Protein AF-A0A392P9H5-F1 (afdb_monomer)

Solvent-accessible surface area (backbone atoms only — not comparable to full-atom values): 10554 Å² total; per-residue (Å²): 135,94,80,71,66,44,67,57,39,44,23,56,83,68,45,82,42,42,68,71,38,40,37,33,27,72,52,67,98,57,44,76,44,58,24,35,25,72,45,45,49,92,53,33,34,31,26,41,24,92,87,42,74,63,76,81,13,53,47,76,44,51,24,60,34,21,41,79,50,80,85,62,94,72,76,92,72,80,80,83,82,91,84,83,89,89,83,88,83,91,84,88,85,90,81,86,88,82,85,84,89,89,86,83,86,82,88,80,88,77,90,76,93,68,94,78,77,90,76,85,76,102,56,100,70,55,80,66,41,77,49,69,38,84,68,69,97,61,42,71,43,45,29,30,30,74,42,80,56,100,89,51,73,43,63,45,74,61,132

Foldseek 3Di:
DPPDQPQWAAALVRDIDGAQFWKAFCDDPRHGDIAGFHGGDPQKTWGADPVDPPPPRIDIDGRSRMDGDDPDPDDPPPDDDDDDDDDDDDDDDDDDDDDDDDDDDDDDDDDDPPPDDDDDDDDPDDAQDWDAACDDPRHGWIWGFHDDDPPDTDTHTDD

Sequence (159 aa):
ALGDLKLSAQDLNNKTVVVNDNVKVLEGPSQGKQGIVRYIYKGIVFLYDGNEEENSGYVAAKATMCEKVKLAVGDFSGTGKDSEPGPLVFDDQPSSPRSPLSPKKPWQSRESDREFNRGDSDSLFAIGQTLRIRIGPLKGYLCRVTGIRRSDVTVKLDS

Organism: NCBI:txid97028

InterPro domains:
  IPR005824 KOW [SM00739] (16-43)
  IPR005824 KOW [SM00739] (124-151)
  IPR014722 Large ribosomal subunit protein uL2, domain 2 [G3DSA:2.30.30.30] (109-159)
  IPR039659 Transcription elongation factor SPT5 [PTHR11125] (2-159)
  IPR041977 Spt5, KOW domain repeat 4 [PF23291] (9-63)
  IPR041977 Spt5, KOW domain repeat 4 [cd06084] (21-62)

Mean predicted aligned error: 20.1 Å

Secondary structure (DSSP, 8-state):
------SEEE-TTS-EEETT-EEEE-SSTTTT-EEEEEEEETTEEEEE-TT--GGGGEEEEEGGGEEEPP--S--------------------------------------------------S--TT-EEE--SSTTTT-EEEEEEE-SS-EEEEEP-

Structure (mmCIF, N/CA/C/O backbone):
data_AF-A0A392P9H5-F1
#
_entry.id   AF-A0A392P9H5-F1
#
loop_
_atom_site.group_PDB
_atom_site.id
_atom_site.type_symbol
_atom_site.label_atom_id
_atom_site.label_alt_id
_atom_site.label_comp_id
_atom_site.label_asym_id
_atom_site.label_entity_id
_a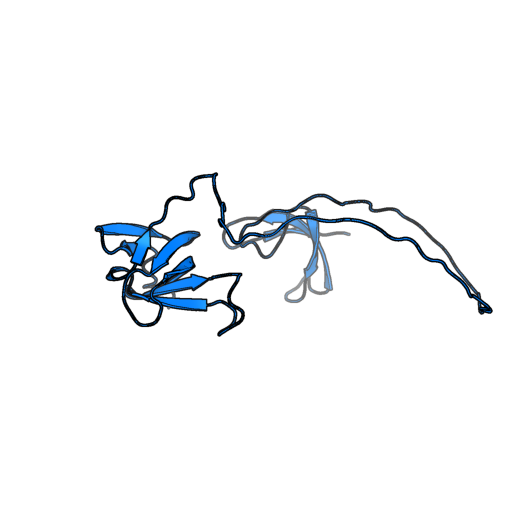tom_site.label_seq_id
_atom_site.pdbx_PDB_ins_code
_atom_site.Cartn_x
_atom_site.Cartn_y
_atom_site.Cartn_z
_atom_site.occupancy
_atom_site.B_iso_or_equiv
_atom_site.auth_seq_id
_atom_site.auth_comp_id
_atom_site.auth_asym_id
_atom_site.auth_atom_id
_atom_site.pdbx_PDB_model_num
ATOM 1 N N . ALA A 1 1 ? 2.220 -17.287 4.861 1.00 39.72 1 ALA A N 1
ATOM 2 C CA . ALA A 1 1 ? 0.757 -17.156 4.989 1.00 39.72 1 ALA A CA 1
ATOM 3 C C . ALA A 1 1 ? 0.401 -15.672 4.971 1.00 39.72 1 ALA A C 1
ATOM 5 O O . ALA A 1 1 ? 0.536 -15.003 5.983 1.00 39.72 1 ALA A O 1
ATOM 6 N N . LEU A 1 2 ? 0.047 -15.140 3.799 1.00 51.84 2 LEU A N 1
ATOM 7 C CA . LEU A 1 2 ? -0.335 -13.735 3.584 1.00 51.84 2 LEU A CA 1
ATOM 8 C C . LEU A 1 2 ? -1.874 -13.621 3.608 1.00 51.84 2 LEU A C 1
ATOM 10 O O . LEU A 1 2 ? -2.477 -13.111 2.673 1.00 51.84 2 LEU A O 1
ATOM 14 N N . GLY A 1 3 ? -2.508 -14.262 4.595 1.00 47.28 3 GLY A N 1
ATOM 15 C CA . GLY A 1 3 ? -3.938 -14.599 4.542 1.00 47.28 3 GLY A CA 1
ATOM 16 C C . GLY A 1 3 ? -4.873 -13.659 5.298 1.00 47.28 3 GLY A C 1
ATOM 17 O O . GLY A 1 3 ? -6.036 -13.578 4.935 1.00 47.28 3 GLY A O 1
ATOM 18 N N . ASP A 1 4 ? -4.384 -12.920 6.299 1.00 51.88 4 ASP A N 1
ATOM 19 C CA . ASP A 1 4 ? -5.263 -12.200 7.238 1.00 51.88 4 ASP A CA 1
ATOM 20 C C . ASP A 1 4 ? -4.826 -10.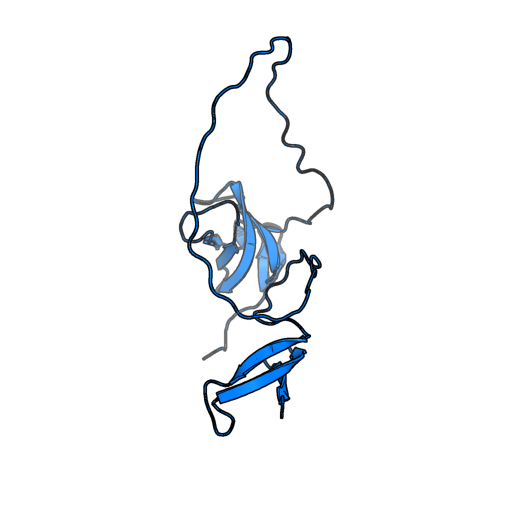752 7.507 1.00 51.88 4 ASP A C 1
ATOM 22 O O . ASP A 1 4 ? -5.134 -10.180 8.558 1.00 51.88 4 ASP A O 1
ATOM 26 N N . LEU A 1 5 ? -4.104 -10.116 6.574 1.00 58.00 5 LEU A N 1
ATOM 27 C CA . LEU A 1 5 ? -3.991 -8.657 6.618 1.00 58.00 5 LEU A CA 1
ATOM 28 C C . LEU A 1 5 ? -5.333 -8.078 6.176 1.00 58.00 5 LEU A C 1
ATOM 30 O O . LEU A 1 5 ? -5.597 -7.883 4.992 1.00 58.00 5 LEU A O 1
ATOM 34 N N . LYS A 1 6 ? -6.201 -7.814 7.153 1.00 63.53 6 LYS A N 1
ATOM 35 C CA . LYS A 1 6 ? -7.361 -6.951 6.952 1.00 63.53 6 LYS A CA 1
ATOM 36 C C . LYS A 1 6 ? -6.824 -5.600 6.476 1.00 63.53 6 LYS A C 1
ATOM 38 O O . LYS A 1 6 ? -6.253 -4.850 7.257 1.00 63.53 6 LYS A O 1
ATOM 43 N N . LEU A 1 7 ? -7.001 -5.312 5.188 1.00 76.69 7 LEU A N 1
ATOM 44 C CA . LEU A 1 7 ? -6.541 -4.077 4.536 1.00 76.69 7 LEU A CA 1
ATOM 45 C C . LEU A 1 7 ? -7.317 -2.833 5.001 1.00 76.69 7 LEU A C 1
ATOM 47 O O . LEU A 1 7 ? -7.058 -1.726 4.533 1.00 76.69 7 LEU A O 1
ATOM 51 N N . SER A 1 8 ? -8.278 -3.029 5.905 1.00 86.88 8 SER A N 1
ATOM 52 C CA . SER A 1 8 ? -9.146 -2.002 6.448 1.00 86.88 8 SER A CA 1
ATOM 53 C C . SER A 1 8 ? -9.401 -2.216 7.938 1.00 86.88 8 SER A C 1
ATOM 55 O O . SER A 1 8 ? -9.626 -3.349 8.382 1.00 86.88 8 SER A O 1
ATOM 57 N N . ALA A 1 9 ? -9.466 -1.122 8.686 1.00 90.62 9 ALA A N 1
ATOM 58 C CA . ALA A 1 9 ? -9.947 -1.075 10.062 1.00 90.62 9 ALA A CA 1
ATOM 59 C C . ALA A 1 9 ? -11.025 0.009 10.212 1.00 90.62 9 ALA A C 1
ATOM 61 O O . ALA A 1 9 ? -11.239 0.802 9.299 1.00 90.62 9 ALA A O 1
ATOM 62 N N . GLN A 1 10 ? -11.725 0.023 11.343 1.00 92.19 10 GLN A N 1
ATOM 63 C CA . GLN A 1 10 ? -12.669 1.086 11.683 1.00 92.19 10 GLN A CA 1
ATOM 64 C C . GLN A 1 10 ? -12.047 2.006 12.727 1.00 92.19 10 GLN A C 1
ATOM 66 O O . GLN A 1 10 ? -11.441 1.525 13.687 1.00 92.19 10 GLN A O 1
ATOM 71 N N . ASP A 1 11 ? -12.173 3.308 12.496 1.00 90.25 11 ASP A N 1
ATOM 72 C CA . ASP A 1 11 ? -11.740 4.344 13.426 1.00 90.25 11 ASP A CA 1
ATOM 73 C C . ASP A 1 11 ? -12.734 4.519 14.593 1.00 90.25 11 ASP A C 1
ATOM 75 O O . ASP A 1 11 ? -13.760 3.834 14.659 1.00 90.25 11 ASP A O 1
ATOM 79 N N . LEU A 1 12 ? -12.447 5.441 15.516 1.00 90.44 12 LEU A N 1
ATOM 80 C CA . LEU A 1 12 ? -13.319 5.779 16.649 1.00 90.44 12 LEU A CA 1
ATOM 81 C C . LEU A 1 12 ? -14.746 6.180 16.213 1.00 90.44 12 LEU A C 1
ATOM 83 O O . LEU A 1 12 ? -15.715 5.929 16.926 1.00 90.44 12 LEU A O 1
ATOM 87 N N . ASN A 1 13 ? -14.897 6.776 15.028 1.00 88.12 13 ASN A N 1
ATOM 88 C CA . ASN A 1 13 ? -16.169 7.226 14.464 1.00 88.12 13 ASN A CA 1
ATOM 89 C C . ASN A 1 13 ? -16.816 6.186 13.531 1.00 88.12 13 ASN A C 1
ATOM 91 O O . ASN A 1 13 ? -17.718 6.535 12.765 1.00 88.12 13 ASN A O 1
ATOM 95 N N . ASN A 1 14 ? -16.370 4.926 13.569 1.00 89.50 14 ASN A N 1
ATOM 96 C CA . ASN A 1 14 ? -16.792 3.850 12.667 1.00 89.50 14 ASN A CA 1
ATOM 97 C C . ASN A 1 14 ? -16.528 4.138 11.175 1.00 89.50 14 ASN A C 1
ATOM 99 O O . ASN A 1 14 ? -17.108 3.490 10.297 1.00 89.50 14 ASN A O 1
ATOM 103 N N . LYS A 1 15 ? -15.642 5.086 10.853 1.00 89.88 15 LYS A N 1
ATOM 104 C CA . LYS A 1 15 ? -15.190 5.334 9.482 1.00 89.88 15 LYS A CA 1
ATOM 105 C C . LYS A 1 15 ? -14.175 4.266 9.105 1.00 89.88 15 LYS A C 1
ATOM 107 O O . LYS A 1 15 ? -13.335 3.856 9.902 1.00 89.88 15 LYS A O 1
ATOM 112 N N . THR A 1 16 ? -14.238 3.817 7.856 1.00 90.38 16 THR A N 1
ATOM 113 C CA . THR A 1 16 ? -13.268 2.845 7.344 1.00 90.38 16 THR A CA 1
ATOM 114 C C . THR A 1 16 ? -11.941 3.540 7.043 1.00 90.38 16 THR A C 1
ATOM 116 O O . THR A 1 16 ? -11.892 4.496 6.265 1.00 90.38 16 THR A O 1
ATOM 119 N N . VAL A 1 17 ? -10.880 3.027 7.654 1.00 91.06 17 VAL A N 1
ATOM 120 C CA . VAL A 1 17 ? -9.483 3.407 7.451 1.00 91.06 17 VAL A CA 1
ATOM 121 C C . VAL A 1 17 ? -8.812 2.326 6.625 1.00 91.06 17 VAL A C 1
ATOM 123 O O . VAL A 1 17 ? -8.923 1.143 6.950 1.00 91.06 17 VAL A O 1
ATOM 126 N N . VAL A 1 18 ? -8.104 2.730 5.579 1.00 90.81 18 VAL A N 1
ATOM 127 C CA . VAL A 1 18 ? -7.302 1.857 4.720 1.00 90.81 18 VAL A CA 1
ATOM 128 C C . VAL A 1 18 ? -5.840 2.300 4.721 1.00 90.81 18 VAL A C 1
ATOM 130 O O . VAL A 1 18 ? -5.487 3.359 5.237 1.00 90.81 18 VAL A O 1
ATOM 133 N N . VAL A 1 19 ? -4.969 1.472 4.148 1.00 90.25 19 VAL A N 1
ATOM 134 C CA . VAL A 1 19 ? -3.563 1.836 3.920 1.00 90.25 19 VAL A CA 1
ATOM 135 C C . VAL A 1 19 ? -3.485 3.120 3.079 1.00 90.25 19 VAL A C 1
ATOM 137 O O . VAL A 1 19 ? -4.263 3.290 2.142 1.00 90.25 19 VAL A O 1
ATOM 140 N N . ASN A 1 20 ? -2.536 3.996 3.411 1.00 89.69 20 ASN A N 1
ATOM 141 C CA . ASN A 1 20 ? -2.319 5.348 2.883 1.00 89.69 20 ASN A CA 1
ATOM 142 C C . ASN A 1 20 ? -3.316 6.431 3.329 1.00 89.69 20 ASN A C 1
ATOM 144 O O . ASN A 1 20 ? -3.163 7.586 2.932 1.00 89.69 20 ASN A O 1
ATOM 148 N N . ASP A 1 21 ? -4.288 6.118 4.190 1.00 90.81 21 ASP A N 1
ATOM 149 C CA . ASP A 1 21 ? -5.077 7.166 4.841 1.00 90.81 21 ASP A CA 1
ATOM 150 C C . ASP A 1 21 ? -4.235 7.943 5.862 1.00 90.81 21 ASP A C 1
ATOM 152 O O . ASP A 1 21 ? -3.366 7.385 6.537 1.00 90.81 21 ASP A O 1
ATOM 156 N N . ASN A 1 22 ? -4.537 9.234 6.011 1.00 91.62 22 ASN A N 1
ATOM 157 C CA . ASN A 1 22 ? -4.000 10.052 7.090 1.00 91.62 22 ASN A CA 1
ATOM 158 C C . ASN A 1 22 ? -4.884 9.908 8.335 1.00 91.62 22 ASN A C 1
ATOM 160 O O . ASN A 1 22 ? -6.112 10.031 8.270 1.00 91.62 22 ASN A O 1
ATOM 164 N N . VAL A 1 23 ? -4.261 9.605 9.465 1.00 92.75 23 VAL A N 1
ATOM 165 C CA . VAL A 1 23 ? -4.957 9.257 10.698 1.00 92.75 23 VAL A CA 1
ATOM 166 C C . VAL A 1 23 ? -4.261 9.920 11.877 1.00 92.75 23 VAL A C 1
ATOM 168 O O . VAL A 1 23 ? -3.032 9.948 11.954 1.00 92.75 23 VAL A O 1
ATOM 171 N N . LYS A 1 24 ? -5.061 10.439 12.809 1.00 93.69 24 LYS A N 1
ATOM 172 C CA . LYS A 1 24 ? -4.598 11.044 14.058 1.00 93.69 24 LYS A CA 1
ATOM 173 C C . LYS A 1 24 ? -5.019 10.187 15.243 1.00 93.69 24 LYS A C 1
ATOM 175 O O . LYS A 1 24 ? -6.161 9.736 15.312 1.00 93.69 24 LYS A O 1
ATOM 180 N N . VAL A 1 25 ? -4.106 9.975 16.182 1.00 93.31 25 VAL A N 1
ATOM 181 C CA . VAL A 1 25 ? -4.380 9.257 17.428 1.00 93.31 25 VAL A CA 1
ATOM 182 C C . VAL A 1 25 ? -5.000 10.233 18.426 1.00 93.31 25 VAL A C 1
ATOM 184 O O . VAL A 1 25 ? -4.389 11.246 18.775 1.00 93.31 25 VAL A O 1
ATOM 187 N N . LEU A 1 26 ? -6.219 9.945 18.879 1.00 90.62 26 LEU A N 1
ATOM 188 C CA . LEU A 1 26 ? -6.946 10.793 19.829 1.00 90.62 26 LEU A CA 1
ATOM 189 C C . LEU A 1 26 ? -6.776 10.331 21.276 1.00 90.62 26 LEU A C 1
ATOM 191 O O . LEU A 1 26 ? -6.829 11.158 22.181 1.00 90.62 26 LEU A O 1
ATOM 195 N N . GLU A 1 27 ? -6.549 9.037 21.491 1.00 87.62 27 GLU A N 1
ATOM 196 C CA . GLU A 1 27 ? -6.495 8.432 22.821 1.00 87.62 27 GLU A CA 1
ATOM 197 C C . GLU A 1 27 ? -5.350 7.411 22.920 1.00 87.62 27 GLU A C 1
ATOM 199 O O . GLU A 1 27 ? -5.034 6.713 21.954 1.00 87.62 27 GLU A O 1
ATOM 204 N N . GLY A 1 28 ? -4.728 7.305 24.098 1.00 87.00 28 GLY A N 1
ATOM 205 C CA . GLY A 1 28 ? -3.689 6.315 24.398 1.00 87.00 28 GLY A CA 1
ATOM 206 C C . GLY A 1 28 ? -2.270 6.893 24.507 1.00 87.00 28 GLY A C 1
ATOM 207 O O . GLY A 1 28 ? -2.089 8.108 24.543 1.00 87.00 28 GLY A O 1
ATOM 208 N N . PRO A 1 29 ? -1.236 6.034 24.576 1.00 85.19 29 PRO A N 1
ATOM 209 C CA . PRO A 1 29 ? 0.148 6.463 24.820 1.00 85.19 29 PRO A CA 1
ATOM 210 C C . PRO A 1 29 ? 0.728 7.317 23.683 1.00 85.19 29 PRO A C 1
ATOM 212 O O . PRO A 1 29 ? 1.636 8.107 23.908 1.00 85.19 29 PRO A O 1
ATOM 215 N N . SER A 1 30 ? 0.190 7.169 22.473 1.00 85.69 30 SER A N 1
ATOM 216 C CA . SER A 1 30 ? 0.564 7.915 21.271 1.00 85.69 30 SER A CA 1
ATOM 217 C C . SER A 1 30 ? -0.420 9.045 20.937 1.00 85.69 30 SER A C 1
ATOM 219 O O . SER A 1 30 ? -0.471 9.505 19.797 1.00 85.69 30 SER A O 1
ATOM 221 N N . GLN A 1 31 ? -1.214 9.504 21.912 1.00 89.12 31 GLN A N 1
ATOM 222 C CA . GLN A 1 31 ? -2.171 10.597 21.732 1.00 89.12 31 GLN A CA 1
ATOM 223 C C . GLN A 1 31 ? -1.503 11.855 21.154 1.00 89.12 31 GLN A C 1
ATOM 225 O O . GLN A 1 31 ? -0.438 12.285 21.591 1.00 89.12 31 GLN A O 1
ATOM 230 N N . GLY A 1 32 ? -2.166 12.470 20.173 1.00 86.69 32 GLY A N 1
ATOM 231 C CA . GLY A 1 32 ? -1.702 13.686 19.508 1.00 86.69 32 GLY A CA 1
ATOM 232 C C . GLY A 1 32 ? -0.800 13.442 18.298 1.00 86.69 32 GLY A C 1
ATOM 233 O O . GLY A 1 32 ? -0.620 14.370 17.512 1.00 86.69 32 GLY A O 1
ATOM 234 N N . LYS A 1 33 ? -0.296 12.217 18.096 1.00 89.88 33 LYS A N 1
ATOM 235 C CA . LYS A 1 33 ? 0.478 11.847 16.902 1.00 89.88 33 LYS A CA 1
ATOM 236 C C . LYS A 1 33 ? -0.428 11.697 15.682 1.00 89.88 33 LYS A C 1
ATOM 238 O O . LYS A 1 33 ? -1.571 11.244 15.791 1.00 89.88 33 LYS A O 1
ATOM 243 N N . GLN A 1 34 ? 0.085 12.074 14.516 1.00 91.50 34 GLN A N 1
ATOM 244 C CA . GLN A 1 34 ? -0.628 12.007 13.246 1.00 91.50 34 GLN A CA 1
ATOM 245 C C . GLN A 1 34 ? 0.315 11.493 12.163 1.00 91.50 34 GLN A C 1
ATOM 247 O O . GLN A 1 34 ? 1.458 11.921 12.080 1.00 91.50 34 GLN A O 1
ATOM 252 N N . GLY A 1 35 ? -0.166 10.589 11.314 1.00 92.00 35 GLY A N 1
ATOM 253 C CA . GLY A 1 35 ? 0.674 9.994 10.284 1.00 92.00 35 GLY A CA 1
ATOM 254 C C . GLY A 1 35 ? -0.114 9.261 9.212 1.00 92.00 35 GLY A C 1
ATOM 255 O O . GLY A 1 35 ? -1.347 9.207 9.230 1.00 92.00 35 GLY A O 1
ATOM 256 N N . ILE A 1 36 ? 0.621 8.695 8.260 1.00 92.19 36 ILE A N 1
ATOM 257 C CA . ILE A 1 36 ? 0.062 7.910 7.158 1.00 92.19 36 ILE A CA 1
ATOM 258 C C . ILE A 1 36 ? 0.024 6.440 7.567 1.00 92.19 36 ILE A C 1
ATOM 260 O O . ILE A 1 36 ? 1.032 5.887 8.006 1.00 92.19 36 ILE A O 1
ATOM 264 N N . VAL A 1 37 ? -1.120 5.781 7.396 1.00 92.44 37 VAL A N 1
ATOM 265 C CA . VAL A 1 37 ? -1.261 4.349 7.686 1.00 92.44 37 VAL A CA 1
ATOM 266 C C . VAL A 1 37 ? -0.442 3.534 6.688 1.00 92.44 37 VAL A C 1
ATOM 268 O O . VAL A 1 37 ? -0.752 3.510 5.500 1.00 92.44 37 VAL A O 1
ATOM 271 N N . ARG A 1 38 ? 0.572 2.811 7.163 1.00 92.19 38 ARG A N 1
ATOM 272 C CA . ARG A 1 38 ? 1.382 1.893 6.343 1.00 92.19 38 ARG A CA 1
ATOM 273 C C . ARG A 1 38 ? 0.914 0.451 6.445 1.00 92.19 38 ARG A C 1
ATOM 275 O O . ARG A 1 38 ? 0.867 -0.253 5.442 1.00 92.19 38 ARG A O 1
ATOM 282 N N . TYR A 1 39 ? 0.522 0.022 7.643 1.00 90.44 39 TYR A N 1
ATOM 283 C CA . TYR A 1 39 ? 0.085 -1.351 7.885 1.00 90.44 39 TYR A CA 1
ATOM 284 C C . TYR A 1 39 ? -1.128 -1.395 8.802 1.00 90.44 39 TYR A C 1
ATOM 286 O O . TYR A 1 39 ? -1.261 -0.595 9.728 1.00 90.44 39 TYR A O 1
ATOM 294 N N . ILE A 1 40 ? -1.994 -2.376 8.560 1.00 91.75 40 ILE A N 1
ATOM 295 C CA . ILE A 1 40 ? -3.141 -2.684 9.408 1.00 91.75 40 ILE A CA 1
ATOM 296 C C . ILE A 1 40 ? -3.076 -4.169 9.746 1.00 91.75 40 ILE A C 1
ATOM 298 O O . ILE A 1 40 ? -3.020 -5.020 8.858 1.00 91.75 40 ILE A O 1
ATOM 302 N N . TYR A 1 41 ? -3.081 -4.488 11.037 1.00 89.00 41 TYR A N 1
ATOM 303 C CA . TYR A 1 41 ? -3.042 -5.866 11.508 1.00 89.00 41 TYR A CA 1
ATOM 304 C C . TYR A 1 41 ? -3.904 -6.039 12.754 1.00 89.00 41 TYR A C 1
ATOM 306 O O . TYR A 1 41 ? -3.677 -5.391 13.771 1.00 89.00 41 TYR A O 1
ATOM 314 N N . LYS A 1 42 ? -4.910 -6.920 12.682 1.00 88.00 42 LYS A N 1
ATOM 315 C CA . LYS A 1 42 ? -5.806 -7.258 13.809 1.00 88.00 42 LYS A CA 1
ATOM 316 C C . LYS A 1 42 ? -6.391 -6.035 14.552 1.00 88.00 42 LYS A C 1
ATOM 318 O O . LYS A 1 42 ? -6.549 -6.068 15.767 1.00 88.00 42 LYS A O 1
ATOM 323 N N . GLY A 1 43 ? -6.720 -4.959 13.831 1.00 86.50 43 GLY A N 1
ATOM 324 C CA . GLY A 1 43 ? -7.275 -3.726 14.416 1.00 86.50 43 GLY A CA 1
ATOM 325 C C . GLY A 1 43 ? -6.235 -2.758 14.997 1.00 86.50 43 GLY A C 1
ATOM 326 O O . GLY A 1 43 ? -6.610 -1.729 15.555 1.00 86.50 43 GLY A O 1
ATOM 327 N N . ILE A 1 44 ? -4.945 -3.061 14.847 1.00 91.00 44 ILE A N 1
ATOM 328 C CA . ILE A 1 44 ? -3.829 -2.153 15.122 1.00 91.00 44 ILE A CA 1
ATOM 329 C C . ILE A 1 44 ? -3.418 -1.497 13.803 1.00 91.00 44 ILE A C 1
ATOM 331 O O . ILE A 1 44 ? -3.253 -2.184 12.791 1.00 91.00 44 ILE A O 1
ATOM 335 N N . VAL A 1 45 ? -3.266 -0.177 13.825 1.00 92.81 45 VAL A N 1
ATOM 336 C CA . VAL A 1 45 ? -2.762 0.631 12.715 1.00 92.81 45 VAL A CA 1
ATOM 337 C C . VAL A 1 45 ? -1.329 1.056 13.011 1.00 92.81 45 VAL A C 1
ATOM 339 O O . VAL A 1 45 ? -1.013 1.497 14.116 1.00 92.81 45 VAL A O 1
ATOM 342 N N . PHE A 1 46 ? -0.463 0.900 12.016 1.00 92.88 46 PHE A N 1
ATOM 343 C CA . PHE A 1 46 ? 0.905 1.399 12.036 1.00 92.88 46 PHE A CA 1
ATOM 344 C C . PHE A 1 46 ? 0.957 2.665 11.198 1.00 92.88 46 PHE A C 1
ATOM 346 O O . PHE A 1 46 ? 0.782 2.623 9.977 1.00 92.88 46 PHE A O 1
ATOM 353 N N . LEU A 1 47 ? 1.159 3.778 11.883 1.00 92.25 47 LEU A N 1
ATOM 354 C CA . LEU A 1 47 ? 1.263 5.114 11.332 1.00 92.25 47 LEU A CA 1
ATOM 355 C C . LEU A 1 47 ? 2.734 5.428 11.097 1.00 92.25 47 LEU A C 1
ATOM 357 O O . LEU A 1 47 ? 3.580 5.050 11.903 1.00 92.25 47 LEU A O 1
ATOM 361 N N . TYR A 1 48 ? 3.018 6.117 10.003 1.00 91.12 48 TYR A N 1
ATOM 362 C CA . TYR A 1 48 ? 4.317 6.709 9.738 1.00 91.12 48 TYR A CA 1
ATOM 363 C C . TYR A 1 48 ? 4.206 8.232 9.841 1.00 91.12 48 TYR A C 1
ATOM 365 O O . TYR A 1 48 ? 3.456 8.840 9.067 1.00 91.12 48 TYR A O 1
ATOM 373 N N . ASP A 1 49 ? 4.924 8.822 10.792 1.00 87.50 49 ASP A N 1
ATOM 374 C CA . ASP A 1 49 ? 5.118 10.264 10.939 1.00 87.50 49 ASP A CA 1
ATOM 375 C C . ASP A 1 49 ? 6.549 10.604 10.506 1.00 87.50 49 ASP A C 1
ATOM 377 O O . ASP A 1 49 ? 7.520 10.206 11.143 1.00 87.50 49 ASP A O 1
ATOM 381 N N . GLY A 1 50 ? 6.686 11.332 9.396 1.00 79.12 50 GLY A N 1
ATOM 382 C CA . GLY A 1 50 ? 7.995 11.736 8.875 1.00 79.12 50 GLY A CA 1
ATOM 383 C C . GLY A 1 50 ? 8.709 12.784 9.734 1.00 79.12 50 GLY A C 1
ATOM 384 O O . GLY A 1 50 ? 9.880 13.056 9.486 1.00 79.12 50 GLY A O 1
ATOM 385 N N . ASN A 1 51 ? 8.020 13.379 10.714 1.00 77.50 51 ASN A N 1
ATOM 386 C CA . ASN A 1 51 ? 8.605 14.345 11.643 1.00 77.50 51 ASN A CA 1
ATOM 387 C C . ASN A 1 51 ? 9.193 13.676 12.892 1.00 77.50 51 ASN A C 1
ATOM 389 O O . ASN A 1 51 ? 9.975 14.304 13.604 1.00 77.50 51 ASN A O 1
ATOM 393 N N . GLU A 1 52 ? 8.822 12.424 13.177 1.00 72.25 52 GLU A N 1
ATOM 394 C CA . GLU A 1 52 ? 9.403 11.657 14.275 1.00 72.25 52 GLU A CA 1
ATOM 395 C C . GLU A 1 52 ? 10.588 10.826 13.791 1.00 72.25 52 GLU A C 1
ATOM 397 O O . GLU A 1 52 ? 10.476 10.006 12.884 1.00 72.25 52 GLU A O 1
ATOM 402 N N . GLU A 1 53 ? 11.734 10.997 14.443 1.00 73.56 53 GLU A N 1
ATOM 403 C CA . GLU A 1 53 ? 12.907 10.145 14.215 1.00 73.56 53 GLU A CA 1
ATOM 404 C C . GLU A 1 53 ? 12.908 8.913 15.147 1.00 73.56 53 GLU A C 1
ATOM 406 O O . GLU A 1 53 ? 13.564 7.903 14.877 1.00 73.56 53 GLU A O 1
ATOM 411 N N . GLU A 1 54 ? 12.114 8.952 16.226 1.00 78.62 54 GLU A N 1
ATOM 412 C CA . GLU A 1 54 ? 11.952 7.839 17.161 1.00 78.62 54 GLU A CA 1
ATOM 413 C C . GLU A 1 54 ? 11.305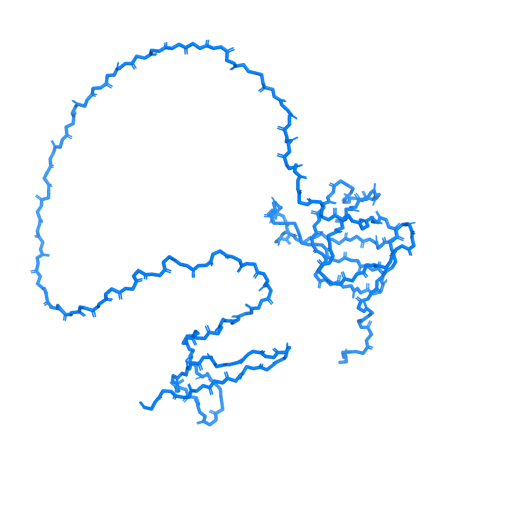 6.629 16.465 1.00 78.62 54 GLU A C 1
ATOM 415 O O . GLU A 1 54 ? 10.357 6.758 15.692 1.00 78.62 54 GLU A O 1
ATOM 420 N N . ASN A 1 55 ? 11.845 5.429 16.707 1.00 80.19 55 ASN A N 1
ATOM 421 C CA . ASN A 1 55 ? 11.363 4.172 16.117 1.00 80.19 55 ASN A CA 1
ATOM 422 C C . ASN A 1 55 ? 11.253 4.200 14.572 1.00 80.19 55 ASN A C 1
ATOM 424 O O . ASN A 1 55 ? 10.358 3.587 13.985 1.00 80.19 55 ASN A O 1
ATOM 428 N N . SER A 1 56 ? 12.156 4.932 13.904 1.00 80.88 56 SER A N 1
ATOM 429 C CA . SER A 1 56 ? 12.132 5.143 12.446 1.00 80.88 56 SER A CA 1
ATOM 430 C C . SER A 1 56 ? 10.847 5.817 11.939 1.00 80.88 56 SER A C 1
ATOM 432 O O . SER A 1 56 ? 10.425 5.552 10.813 1.00 80.88 56 SER A O 1
ATOM 434 N N . GLY A 1 57 ? 10.211 6.644 12.774 1.00 85.62 57 GLY A N 1
ATOM 435 C CA . GLY A 1 57 ? 8.983 7.373 12.456 1.00 85.62 57 GLY A CA 1
ATOM 436 C C . GLY A 1 57 ? 7.718 6.522 12.496 1.00 85.62 57 GLY A C 1
ATOM 437 O O . GLY A 1 57 ? 6.681 6.953 12.000 1.00 85.62 57 GLY A O 1
ATOM 438 N N . TYR A 1 58 ? 7.776 5.302 13.043 1.00 90.44 58 TYR A N 1
ATOM 439 C CA . TYR A 1 58 ? 6.613 4.419 13.135 1.00 90.44 58 TYR A CA 1
ATOM 440 C C . TYR A 1 58 ? 5.956 4.441 14.513 1.00 90.44 58 TYR A C 1
ATOM 442 O O . TYR A 1 58 ? 6.576 4.105 15.524 1.00 90.44 58 TYR A O 1
ATOM 450 N N . VAL A 1 59 ? 4.646 4.683 14.515 1.00 91.12 59 VAL A N 1
ATOM 451 C CA . VAL A 1 59 ? 3.784 4.673 15.699 1.00 91.12 59 VAL A CA 1
ATOM 452 C C . VAL A 1 59 ? 2.705 3.607 15.543 1.00 91.12 59 VAL A C 1
ATOM 454 O O . VAL A 1 59 ? 2.006 3.550 14.534 1.00 91.12 59 VAL A O 1
ATOM 457 N N . ALA A 1 60 ? 2.534 2.764 16.560 1.00 91.88 60 ALA A N 1
ATOM 458 C CA . ALA A 1 60 ? 1.445 1.793 16.613 1.00 91.88 60 ALA A CA 1
ATOM 459 C C . ALA A 1 60 ? 0.299 2.317 17.490 1.00 91.88 60 ALA A C 1
ATOM 461 O O . ALA A 1 60 ? 0.520 2.771 18.613 1.00 91.88 60 ALA A O 1
ATOM 462 N N . ALA A 1 61 ? -0.934 2.217 16.996 1.00 92.69 61 ALA A N 1
ATOM 463 C CA . ALA A 1 61 ? -2.135 2.594 17.738 1.00 92.69 61 ALA A CA 1
ATOM 464 C C . ALA A 1 61 ? -3.306 1.657 17.411 1.00 92.69 61 ALA A C 1
ATOM 466 O O . ALA A 1 61 ? -3.332 1.001 16.370 1.00 92.69 61 ALA A O 1
ATOM 467 N N . LYS A 1 62 ? -4.300 1.566 18.300 1.00 93.19 62 LYS A N 1
ATOM 468 C CA . LYS A 1 62 ? -5.546 0.848 17.991 1.00 93.19 62 LYS A CA 1
ATOM 469 C C . LYS A 1 62 ? -6.394 1.703 17.060 1.00 93.19 62 LYS A C 1
ATOM 471 O O . LYS A 1 62 ? -6.581 2.885 17.329 1.00 93.19 62 LYS A O 1
ATOM 476 N N . ALA A 1 63 ? -6.971 1.099 16.024 1.00 91.75 63 ALA A N 1
ATOM 477 C CA . ALA A 1 63 ? -7.832 1.812 15.081 1.00 91.75 63 ALA A CA 1
ATOM 478 C C . ALA A 1 63 ? -8.996 2.525 15.793 1.00 91.75 63 ALA A C 1
ATOM 480 O O . ALA A 1 63 ? -9.260 3.688 15.521 1.00 91.75 63 ALA A O 1
ATOM 481 N N . THR A 1 64 ? -9.592 1.884 16.803 1.00 93.25 64 THR A N 1
ATOM 482 C CA . THR A 1 64 ? -10.690 2.440 17.614 1.00 93.25 64 THR A CA 1
ATOM 483 C C . THR A 1 64 ? -10.302 3.654 18.463 1.00 93.25 64 THR A C 1
ATOM 485 O O . THR A 1 64 ? -11.182 4.269 19.040 1.00 93.25 64 THR A O 1
ATOM 488 N N . MET A 1 65 ? -9.011 3.971 18.592 1.00 92.56 65 MET A N 1
ATOM 489 C CA . MET A 1 65 ? -8.487 5.143 19.318 1.00 92.56 65 MET A CA 1
ATOM 490 C C . MET A 1 65 ? -8.008 6.246 18.365 1.00 92.56 65 MET A C 1
ATOM 492 O O . MET A 1 65 ? -7.443 7.259 18.782 1.00 92.56 65 MET A O 1
ATOM 496 N N . CYS A 1 66 ? -8.183 6.022 17.067 1.00 92.38 66 CYS A N 1
ATOM 497 C CA . CYS A 1 66 ? -7.741 6.915 16.021 1.00 92.38 66 CYS A CA 1
ATOM 498 C C . CYS A 1 66 ? -8.941 7.549 15.318 1.00 92.38 66 CYS A C 1
ATOM 500 O O . CYS A 1 66 ? -10.036 6.992 15.325 1.00 92.38 66 CYS A O 1
ATOM 502 N N . GLU A 1 67 ? -8.714 8.679 14.660 1.00 93.31 67 GLU A N 1
ATOM 503 C CA . GLU A 1 67 ? -9.671 9.312 13.758 1.00 93.31 67 GLU A CA 1
ATOM 504 C C . GLU A 1 67 ? -9.042 9.496 12.375 1.00 93.31 67 GLU A C 1
ATOM 506 O O . GLU A 1 6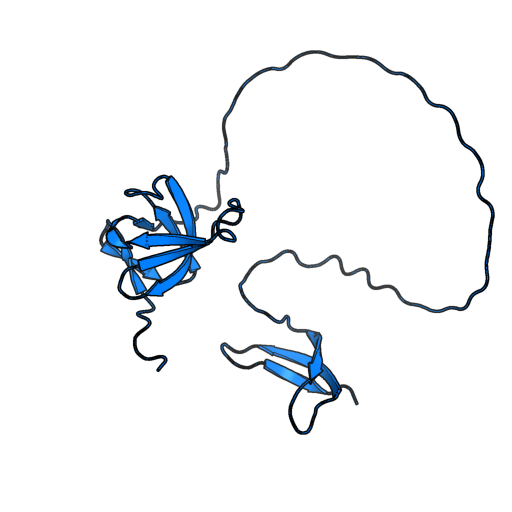7 ? -7.908 9.971 12.240 1.00 93.31 67 GLU A O 1
ATOM 511 N N . LYS A 1 68 ? -9.799 9.148 11.329 1.00 90.56 68 LYS A N 1
ATOM 512 C CA . LYS A 1 68 ? -9.426 9.447 9.946 1.00 90.56 68 LYS A CA 1
ATOM 513 C C . LYS A 1 68 ? -9.518 10.948 9.676 1.00 90.56 68 LYS A C 1
ATOM 515 O O . LYS A 1 68 ? -10.613 11.519 9.669 1.00 90.56 68 LYS A O 1
ATOM 520 N N . VAL A 1 69 ? -8.382 11.558 9.351 1.00 88.94 69 VAL A N 1
ATOM 521 C CA . VAL A 1 69 ? -8.286 12.977 9.002 1.00 88.94 69 VAL A CA 1
ATOM 522 C C . VAL A 1 69 ? -8.370 13.115 7.484 1.00 88.94 69 VAL A C 1
ATOM 524 O O . VAL A 1 69 ? -7.632 12.473 6.737 1.00 88.94 69 VAL A O 1
ATOM 527 N N . LYS A 1 70 ? -9.281 13.961 6.995 1.00 78.56 70 LYS A N 1
ATOM 528 C CA . LYS A 1 70 ? -9.257 14.370 5.587 1.00 78.56 70 LYS A CA 1
ATOM 529 C C . LYS A 1 70 ? -8.132 15.384 5.428 1.00 78.56 70 LYS A C 1
ATOM 531 O O . LYS A 1 70 ? -8.149 16.407 6.103 1.00 78.56 70 LYS A O 1
ATOM 536 N N . LEU A 1 71 ? -7.188 15.111 4.531 1.00 63.44 71 LEU A N 1
ATOM 537 C CA . LEU A 1 71 ? -6.248 16.125 4.065 1.00 63.44 71 LEU A CA 1
ATOM 538 C C . LEU A 1 71 ? -7.062 17.208 3.347 1.00 63.44 71 LEU A C 1
ATOM 540 O O . LEU A 1 71 ? -7.420 17.058 2.180 1.00 63.44 71 LEU A O 1
ATOM 544 N N . ALA A 1 72 ? -7.412 18.273 4.062 1.00 47.34 72 ALA A N 1
ATOM 545 C CA . ALA A 1 72 ? -7.709 19.531 3.410 1.00 47.34 72 ALA A CA 1
ATOM 546 C C . ALA A 1 72 ? -6.376 20.034 2.847 1.00 47.34 72 ALA A C 1
ATOM 548 O O . ALA A 1 72 ? -5.386 20.136 3.569 1.00 47.34 72 ALA A O 1
ATOM 549 N N . VAL A 1 73 ? -6.326 20.288 1.542 1.00 47.56 73 VAL A N 1
ATOM 550 C CA . VAL A 1 73 ? -5.265 21.116 0.969 1.00 47.56 73 VAL A CA 1
ATOM 551 C C . VAL A 1 73 ? -5.465 22.503 1.575 1.00 47.56 73 VAL A C 1
ATOM 553 O O . VAL A 1 73 ? -6.340 23.240 1.135 1.00 47.56 73 VAL A O 1
ATOM 556 N N . GLY A 1 74 ? -4.741 22.812 2.643 1.00 42.09 74 GLY A N 1
ATOM 557 C CA . GLY A 1 74 ? -4.863 24.089 3.333 1.00 42.09 74 GLY A CA 1
ATOM 558 C C . GLY A 1 74 ? -4.456 23.991 4.794 1.00 42.09 74 GLY A C 1
ATOM 559 O O . GLY A 1 74 ? -5.028 23.214 5.550 1.00 42.09 74 GLY A O 1
ATOM 560 N N . ASP A 1 75 ? -3.494 24.833 5.152 1.00 39.09 75 ASP A N 1
ATOM 561 C CA . ASP A 1 75 ? -3.229 25.308 6.508 1.00 39.09 75 ASP A CA 1
ATOM 562 C C . ASP A 1 75 ? -2.413 24.398 7.433 1.00 39.09 75 ASP A C 1
ATOM 564 O O . ASP A 1 75 ? -2.834 23.989 8.512 1.00 39.09 75 ASP A O 1
ATOM 568 N N . PHE A 1 76 ? -1.125 24.274 7.101 1.00 41.12 76 PHE A N 1
ATOM 569 C CA . PHE A 1 76 ? -0.091 24.384 8.135 1.00 41.12 76 PHE A CA 1
ATOM 570 C C . PHE A 1 76 ? 0.077 25.863 8.530 1.00 41.12 76 PHE A C 1
ATOM 572 O O . PHE A 1 76 ? 1.127 26.461 8.311 1.00 41.12 76 PHE A O 1
ATOM 579 N N . SER A 1 77 ? -0.962 26.485 9.092 1.00 40.62 77 SER A N 1
ATOM 580 C CA . SER A 1 77 ? -0.818 27.762 9.796 1.00 40.62 77 SER A CA 1
ATOM 581 C C . SER A 1 77 ? -0.493 27.475 11.261 1.00 40.62 77 SER A C 1
ATOM 583 O O . SER A 1 77 ? -1.352 27.522 12.141 1.00 40.62 77 SER A O 1
ATOM 585 N N . GLY A 1 78 ? 0.770 27.145 11.523 1.00 37.06 78 GLY A N 1
ATOM 586 C CA . GLY A 1 78 ? 1.330 27.201 12.867 1.00 37.06 78 GLY A CA 1
ATOM 587 C C . GLY A 1 78 ? 1.540 28.657 13.287 1.00 37.06 78 GLY A C 1
ATOM 588 O O . GLY A 1 78 ? 2.633 29.190 13.153 1.00 37.06 78 GLY A O 1
ATOM 589 N N . THR A 1 79 ? 0.489 29.310 13.778 1.00 35.91 79 THR A N 1
ATOM 590 C CA . THR A 1 79 ? 0.581 30.464 14.691 1.00 35.91 79 THR A CA 1
ATOM 591 C C . THR A 1 79 ? 1.101 29.965 16.047 1.00 35.91 79 THR A C 1
ATOM 593 O O . THR A 1 79 ? 0.612 28.946 16.522 1.00 35.91 79 THR A O 1
ATOM 596 N N . GLY A 1 80 ? 2.023 30.581 16.779 1.00 31.36 80 GLY A N 1
ATOM 597 C CA . GLY A 1 80 ? 2.744 31.837 16.639 1.00 31.36 80 GLY A CA 1
ATOM 598 C C . GLY A 1 80 ? 3.598 32.063 17.900 1.00 31.36 80 GLY A C 1
ATOM 599 O O . GLY A 1 80 ? 3.417 31.371 18.905 1.00 31.36 80 GLY A O 1
ATOM 600 N N . LYS A 1 81 ? 4.539 33.006 17.810 1.00 35.66 81 LYS A N 1
ATOM 601 C CA . LYS A 1 81 ? 5.092 33.861 18.882 1.00 35.66 81 LYS A CA 1
ATOM 602 C C . LYS A 1 81 ? 6.171 34.726 18.222 1.00 35.66 81 LYS A C 1
ATOM 604 O O . LYS A 1 81 ? 7.222 34.225 17.849 1.00 35.66 81 LYS A O 1
ATOM 609 N N . ASP A 1 82 ? 5.786 35.904 17.747 1.00 34.81 82 ASP A N 1
ATOM 610 C CA . ASP A 1 82 ? 5.941 37.178 18.467 1.00 34.81 82 ASP A CA 1
ATOM 611 C C . ASP A 1 82 ? 7.412 37.537 18.695 1.00 34.81 82 ASP A C 1
ATOM 613 O O . ASP A 1 82 ? 8.012 37.075 19.665 1.00 34.81 82 ASP A O 1
ATOM 617 N N . SER A 1 83 ? 7.961 38.386 17.819 1.00 33.44 83 SER A N 1
ATOM 618 C CA . SER A 1 83 ? 8.708 39.619 18.151 1.00 33.44 83 SER A CA 1
ATOM 619 C C . SER A 1 83 ? 9.566 40.063 16.957 1.00 33.44 83 SER A C 1
ATOM 621 O O . SER A 1 83 ? 10.677 39.589 16.771 1.00 33.44 83 SER A O 1
ATOM 623 N N . GLU A 1 84 ? 9.054 41.009 16.177 1.00 37.16 84 GLU A N 1
ATOM 624 C CA . GLU A 1 84 ? 9.866 42.057 15.532 1.00 37.16 84 GLU A CA 1
ATOM 625 C C . GLU A 1 84 ? 9.761 43.306 16.445 1.00 37.16 84 GLU A C 1
ATOM 627 O O . GLU A 1 84 ? 8.782 43.358 17.201 1.00 37.16 84 GLU A O 1
ATOM 632 N N . PRO A 1 85 ? 10.651 44.332 16.416 1.00 44.84 85 PRO A N 1
ATOM 633 C CA . PRO A 1 85 ? 11.462 44.758 15.263 1.00 44.84 85 PRO A CA 1
ATOM 634 C C . PRO A 1 85 ? 12.895 45.272 15.579 1.00 44.84 85 PRO A C 1
ATOM 636 O O . PRO A 1 85 ? 13.183 45.740 16.679 1.00 44.84 85 PRO A O 1
ATOM 639 N N . GLY A 1 86 ? 13.769 45.356 14.567 1.00 30.45 86 GLY A N 1
ATOM 640 C CA . GLY A 1 86 ? 14.798 46.414 14.527 1.00 30.45 86 GLY A CA 1
ATOM 641 C C . GLY A 1 86 ? 16.154 46.081 13.876 1.00 30.45 86 GLY A C 1
ATOM 642 O O . GLY A 1 86 ? 16.521 44.916 13.802 1.00 30.45 86 GLY A O 1
ATOM 643 N N . PRO A 1 87 ? 16.898 47.098 13.381 1.00 47.84 87 PRO A N 1
ATOM 644 C CA . PRO A 1 87 ? 17.707 47.017 12.157 1.00 47.84 87 PRO A CA 1
ATOM 645 C C . PRO A 1 87 ? 19.230 47.236 12.357 1.00 47.84 87 PRO A C 1
ATOM 647 O O . PRO A 1 87 ? 19.663 47.623 13.439 1.00 47.84 87 PRO A O 1
ATOM 650 N N . LEU A 1 88 ? 19.988 47.169 11.240 1.00 35.81 88 LEU A N 1
ATOM 651 C CA . LEU A 1 88 ? 21.405 47.589 11.055 1.00 35.81 88 LEU A CA 1
ATOM 652 C C . LEU A 1 88 ? 22.410 46.547 11.629 1.00 35.81 88 LEU A C 1
ATOM 654 O O . LEU A 1 88 ? 22.126 45.932 12.642 1.00 35.81 88 LEU A O 1
ATOM 658 N N . VAL A 1 89 ? 23.580 46.208 11.068 1.00 32.5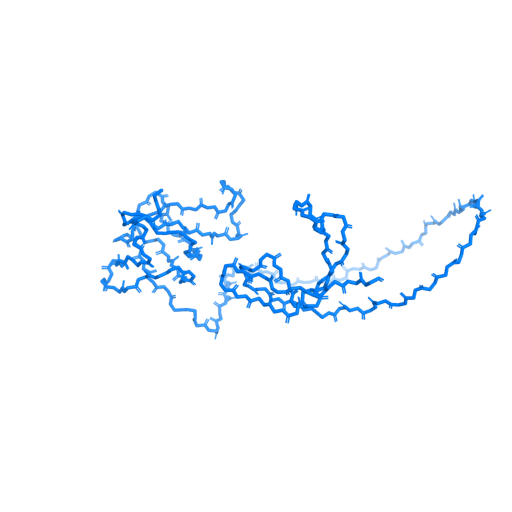3 89 VAL A N 1
ATOM 659 C CA . VAL A 1 89 ? 24.696 47.007 10.529 1.00 32.53 89 VAL A CA 1
ATOM 660 C C . VAL A 1 89 ? 25.635 46.074 9.710 1.00 32.53 89 VAL A C 1
ATOM 662 O O . VAL A 1 89 ? 25.731 44.882 9.991 1.00 32.53 89 VAL A O 1
ATOM 665 N N . PHE A 1 90 ? 26.312 46.644 8.707 1.00 40.94 90 PHE A N 1
ATOM 666 C CA . PHE A 1 90 ? 27.473 46.136 7.949 1.00 40.94 90 PHE A CA 1
ATOM 667 C C . PHE A 1 90 ? 28.690 45.737 8.820 1.00 40.94 90 PHE A C 1
ATOM 669 O O . PHE A 1 90 ? 28.884 46.359 9.856 1.00 40.94 90 PHE A O 1
ATOM 676 N N . ASP A 1 91 ? 29.528 44.797 8.347 1.00 33.09 91 ASP A N 1
ATOM 677 C CA . ASP A 1 91 ? 31.012 44.903 8.194 1.00 33.09 91 ASP A CA 1
ATOM 678 C C . ASP A 1 91 ? 31.558 43.536 7.702 1.00 33.09 91 ASP A C 1
ATOM 680 O O . ASP A 1 91 ? 31.222 42.496 8.260 1.00 33.09 91 ASP A O 1
ATOM 684 N N . ASP A 1 92 ? 32.114 43.416 6.495 1.00 34.06 92 ASP A N 1
ATOM 685 C CA . ASP A 1 92 ? 33.509 43.666 6.074 1.00 34.06 92 ASP A CA 1
ATOM 686 C C . ASP A 1 92 ? 34.396 42.397 6.109 1.00 34.06 92 ASP A C 1
ATOM 688 O O . ASP A 1 92 ? 34.563 41.703 7.109 1.00 34.06 92 ASP A O 1
ATOM 692 N N . GLN A 1 93 ? 34.910 42.062 4.927 1.00 42.91 93 GLN A N 1
ATOM 693 C CA . GLN A 1 93 ? 35.814 40.956 4.590 1.00 42.91 93 GLN A CA 1
ATOM 694 C C . GLN A 1 93 ? 37.236 41.540 4.537 1.00 42.91 93 GLN A C 1
ATOM 696 O O . GLN A 1 93 ? 37.360 42.608 3.944 1.00 42.91 93 GLN A O 1
ATOM 701 N N . PRO A 1 94 ? 38.332 40.887 5.003 1.00 51.12 94 PRO A N 1
ATOM 702 C CA . PRO A 1 94 ? 39.098 39.934 4.164 1.00 51.12 94 PRO A CA 1
ATOM 703 C C . PRO A 1 94 ? 39.851 38.833 4.949 1.00 51.12 94 PRO A C 1
ATOM 705 O O . PRO A 1 94 ? 40.143 38.961 6.127 1.00 51.12 94 PRO A O 1
ATOM 708 N N . SER A 1 95 ? 40.204 37.676 4.379 1.00 33.84 95 SER A N 1
ATOM 709 C CA . SER A 1 95 ? 41.332 37.560 3.449 1.00 33.84 95 SER A CA 1
ATOM 710 C C . SER A 1 95 ? 41.488 36.119 2.922 1.00 33.84 95 SER A C 1
ATOM 712 O O . SER A 1 95 ? 41.432 35.152 3.678 1.00 33.84 95 SER A O 1
ATOM 714 N N . SER A 1 96 ? 41.726 35.986 1.615 1.00 42.28 96 SER A N 1
ATOM 715 C CA . SER A 1 96 ? 42.328 34.810 0.949 1.00 42.28 96 SER A CA 1
ATOM 716 C C . SER A 1 96 ? 43.855 34.796 1.223 1.00 42.28 96 SER A C 1
ATOM 718 O O . SER A 1 96 ? 44.356 35.867 1.572 1.00 42.28 96 SER A O 1
ATOM 720 N N . PRO A 1 97 ? 44.663 33.716 1.006 1.00 52.22 97 PRO A N 1
ATOM 721 C CA . PRO A 1 97 ? 44.831 33.133 -0.339 1.00 52.22 97 PRO A CA 1
ATOM 722 C C . PRO A 1 97 ? 45.374 31.672 -0.456 1.00 52.22 97 PRO A C 1
ATOM 724 O O . PRO A 1 97 ? 45.831 31.051 0.496 1.00 52.22 97 PRO A O 1
ATOM 727 N N . ARG A 1 98 ? 45.461 31.221 -1.722 1.00 35.91 98 ARG A N 1
ATOM 728 C CA . ARG A 1 98 ? 46.401 30.231 -2.317 1.00 35.91 98 ARG A CA 1
ATOM 729 C C . ARG A 1 98 ? 46.097 28.724 -2.237 1.00 35.91 98 ARG A C 1
ATOM 731 O O . ARG A 1 98 ? 46.516 28.013 -1.333 1.00 35.91 98 ARG A O 1
ATOM 738 N N . SER A 1 99 ? 45.559 28.216 -3.352 1.00 47.06 99 SER A N 1
ATOM 739 C CA . SER A 1 99 ? 45.872 26.886 -3.913 1.00 47.06 99 SER A CA 1
ATOM 740 C C . SER A 1 99 ? 47.354 26.783 -4.339 1.00 47.06 99 SER A C 1
ATOM 742 O O . SER A 1 99 ? 48.002 27.820 -4.523 1.00 47.06 99 SER A O 1
ATOM 744 N N . PRO A 1 100 ? 47.884 25.569 -4.607 1.00 47.50 100 PRO A N 1
ATOM 745 C CA . PRO A 1 100 ? 48.030 25.193 -6.019 1.00 47.50 100 PRO A CA 1
ATOM 746 C C . PRO A 1 100 ? 47.864 23.692 -6.361 1.00 47.50 100 PRO A C 1
ATOM 748 O O . PRO A 1 100 ? 48.325 22.796 -5.669 1.00 47.50 100 PRO A O 1
ATOM 751 N N . LEU A 1 101 ? 47.224 23.484 -7.514 1.00 44.12 101 LEU A N 1
ATOM 752 C CA . LEU A 1 101 ? 47.502 22.535 -8.600 1.00 44.12 101 LEU A CA 1
ATOM 753 C C . LEU A 1 101 ? 48.104 21.139 -8.308 1.00 44.12 101 LEU A C 1
ATOM 755 O O . LEU A 1 101 ? 49.296 20.981 -8.058 1.00 44.12 101 LEU A O 1
ATOM 759 N N . SER A 1 102 ? 47.337 20.114 -8.699 1.00 41.28 102 SER A N 1
ATOM 760 C CA . SER A 1 102 ? 47.844 19.051 -9.583 1.00 41.28 102 SER A CA 1
ATOM 761 C C . SER A 1 102 ? 46.776 18.613 -10.606 1.00 41.28 102 SER A C 1
ATOM 763 O O . SER A 1 102 ? 45.716 18.128 -10.213 1.00 41.28 102 SER A O 1
ATOM 765 N N . PRO A 1 103 ? 47.026 18.800 -11.919 1.00 54.25 103 PRO A N 1
ATOM 766 C CA . PRO A 1 103 ? 46.171 18.359 -13.026 1.00 54.25 103 PRO A CA 1
ATOM 767 C C . PRO A 1 103 ? 46.715 17.115 -13.761 1.00 54.25 103 PRO A C 1
ATOM 769 O O . PRO A 1 103 ? 47.922 17.033 -13.971 1.00 54.25 103 PRO A O 1
ATOM 772 N N . LYS A 1 104 ? 45.826 16.225 -14.261 1.00 38.38 104 LYS A N 1
ATOM 773 C CA . LYS A 1 104 ? 45.911 15.525 -15.581 1.00 38.38 104 LYS A CA 1
ATOM 774 C C . LYS A 1 104 ? 44.720 14.556 -15.848 1.00 38.38 104 LYS A C 1
ATOM 776 O O . LYS A 1 104 ? 44.746 13.406 -15.442 1.00 38.38 104 LYS A O 1
ATOM 781 N N . LYS A 1 105 ? 43.689 15.112 -16.516 1.00 48.16 105 LYS A N 1
ATOM 782 C CA . LYS A 1 105 ? 42.726 14.629 -17.566 1.00 48.16 105 LYS A CA 1
ATOM 783 C C . LYS A 1 105 ? 42.785 13.149 -18.058 1.00 48.16 105 LYS A C 1
ATOM 785 O O . LYS A 1 105 ? 43.884 12.605 -18.036 1.00 48.16 105 LYS A O 1
ATOM 790 N N . PRO A 1 106 ? 41.701 12.552 -18.653 1.00 42.31 106 PRO A N 1
ATOM 791 C CA . PRO A 1 106 ? 40.768 13.201 -19.607 1.00 42.31 106 PRO A CA 1
ATOM 792 C C . PRO A 1 106 ? 39.239 12.884 -19.567 1.00 42.31 106 PRO A C 1
ATOM 794 O O . PRO A 1 106 ? 38.819 11.790 -19.228 1.00 42.31 106 PRO A O 1
ATOM 797 N N . TRP A 1 107 ? 38.461 13.912 -19.963 1.00 33.16 107 TRP A N 1
ATOM 798 C CA . TRP A 1 107 ? 37.258 14.007 -20.839 1.00 33.16 107 TRP A CA 1
ATOM 799 C C . TRP A 1 107 ? 36.375 12.745 -21.074 1.00 33.16 107 TRP A C 1
ATOM 801 O O . TRP A 1 107 ? 36.910 11.703 -21.413 1.00 33.16 107 TRP A O 1
ATOM 811 N N . GLN A 1 108 ? 35.029 12.752 -21.033 1.00 39.91 108 GLN A N 1
ATOM 812 C CA . GLN A 1 108 ? 34.057 13.652 -21.688 1.00 39.91 108 GLN A CA 1
ATOM 813 C C . GLN A 1 108 ? 32.619 13.484 -21.131 1.00 39.91 108 GLN A C 1
ATOM 815 O O . GLN A 1 108 ? 32.234 12.376 -20.782 1.00 39.91 108 GLN A O 1
ATOM 820 N N . SER A 1 109 ? 31.854 14.590 -21.183 1.00 37.59 109 SER A N 1
ATOM 821 C CA . SER A 1 109 ? 30.435 14.742 -21.592 1.00 37.59 109 SER A CA 1
ATOM 822 C C . SER A 1 109 ? 29.402 13.764 -20.996 1.00 37.59 109 SER A C 1
ATOM 824 O O . SER A 1 109 ? 29.464 12.562 -21.202 1.00 37.59 109 SER A O 1
ATOM 826 N N . ARG A 1 110 ? 28.324 14.213 -20.354 1.00 38.75 110 ARG A N 1
ATOM 827 C CA . ARG A 1 110 ? 27.333 15.129 -20.929 1.00 38.75 110 ARG A CA 1
ATOM 828 C C . ARG A 1 110 ? 26.286 15.455 -19.869 1.00 38.75 110 ARG A C 1
ATOM 830 O O . ARG A 1 110 ? 26.037 14.644 -18.979 1.00 38.75 110 ARG A O 1
ATOM 837 N N . GLU A 1 111 ? 25.706 16.637 -19.995 1.00 43.47 111 GLU A N 1
ATOM 838 C CA . GLU A 1 111 ? 24.650 17.169 -19.146 1.00 43.47 111 GLU A CA 1
ATOM 839 C C . GLU A 1 111 ? 23.563 16.137 -18.828 1.00 43.47 111 GLU A C 1
ATOM 841 O O . GLU A 1 111 ? 23.051 15.439 -19.705 1.00 43.47 111 GLU A O 1
ATOM 846 N N . SER A 1 112 ? 23.142 16.113 -17.571 1.00 42.62 112 SER A N 1
ATOM 847 C CA . SER A 1 112 ? 21.750 15.820 -17.275 1.00 42.62 112 SER A CA 1
ATOM 848 C C . SER A 1 112 ? 21.325 16.673 -16.093 1.00 42.62 112 SER A C 1
ATOM 850 O O . SER A 1 112 ? 21.088 16.170 -14.996 1.00 42.62 112 SER A O 1
ATOM 852 N N . ASP A 1 113 ? 21.185 17.968 -16.370 1.00 45.81 113 ASP A N 1
ATOM 853 C CA . ASP A 1 113 ? 20.082 18.759 -15.836 1.00 45.81 113 ASP A CA 1
ATOM 854 C C . ASP A 1 113 ? 18.793 17.941 -15.938 1.00 45.81 113 ASP A C 1
ATOM 856 O O . ASP A 1 113 ? 18.172 17.856 -16.998 1.00 45.81 113 ASP A O 1
ATOM 860 N N . ARG A 1 114 ? 18.422 17.272 -14.847 1.00 46.72 114 ARG A N 1
ATOM 861 C CA . ARG A 1 114 ? 17.053 16.820 -14.579 1.00 46.72 114 ARG A CA 1
ATOM 862 C C . ARG A 1 114 ? 16.760 16.994 -13.102 1.00 46.72 114 ARG A C 1
ATOM 864 O O . ARG A 1 114 ? 16.447 16.060 -12.373 1.00 46.72 114 ARG A O 1
ATOM 871 N N . GLU A 1 115 ? 16.822 18.251 -12.700 1.00 51.22 115 GLU A N 1
ATOM 872 C CA . GLU A 1 115 ? 15.844 18.811 -11.787 1.00 51.22 115 GLU A CA 1
ATOM 873 C C . GLU A 1 115 ? 14.447 18.586 -12.390 1.00 51.22 115 GLU A C 1
ATOM 875 O O . GLU A 1 115 ? 14.014 19.380 -13.199 1.00 51.22 115 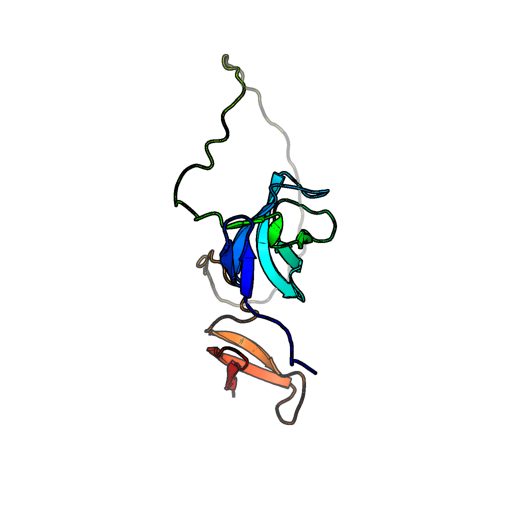GLU A O 1
ATOM 880 N N . PHE A 1 116 ? 13.803 17.447 -12.103 1.00 47.81 116 PHE A N 1
ATOM 881 C CA . PHE A 1 116 ? 12.352 17.212 -12.215 1.00 47.81 116 PHE A CA 1
ATOM 882 C C . PHE A 1 116 ? 12.013 15.852 -11.585 1.00 47.81 116 PHE A C 1
ATOM 884 O O . PHE A 1 116 ? 12.033 14.817 -12.253 1.00 47.81 116 PHE A O 1
ATOM 891 N N . ASN A 1 117 ? 11.718 15.848 -10.286 1.00 45.53 117 ASN A N 1
ATOM 892 C CA . ASN A 1 117 ? 10.383 15.561 -9.739 1.00 45.53 117 ASN A CA 1
ATOM 893 C C . ASN A 1 117 ? 10.492 15.296 -8.232 1.00 45.53 117 ASN A C 1
ATOM 895 O O . ASN A 1 117 ? 10.917 14.237 -7.778 1.00 45.53 117 ASN A O 1
ATOM 899 N N . ARG A 1 118 ? 10.052 16.298 -7.469 1.00 52.81 118 ARG A N 1
ATOM 900 C CA . ARG A 1 118 ? 9.376 16.088 -6.190 1.00 52.81 118 ARG A CA 1
ATOM 901 C C . ARG A 1 118 ? 8.136 15.214 -6.433 1.00 52.81 118 ARG A C 1
ATOM 903 O O . ARG A 1 118 ? 7.460 15.406 -7.439 1.00 52.81 118 ARG A O 1
ATOM 910 N N . GLY A 1 119 ? 7.821 14.334 -5.490 1.00 38.59 119 GLY A N 1
ATOM 911 C CA . GLY A 1 119 ? 6.605 13.512 -5.472 1.00 38.59 119 GLY A CA 1
ATOM 912 C C . GLY A 1 119 ? 6.987 12.085 -5.101 1.00 38.59 119 GLY A C 1
ATOM 913 O O . GLY A 1 119 ? 7.634 11.402 -5.879 1.00 38.59 119 GLY A O 1
ATOM 914 N N . ASP A 1 120 ? 6.866 11.700 -3.837 1.00 56.00 120 ASP A N 1
ATOM 915 C CA . ASP A 1 120 ? 5.619 11.177 -3.267 1.00 56.00 120 ASP A CA 1
ATOM 916 C C . ASP A 1 120 ? 5.174 9.852 -3.913 1.00 56.00 120 ASP A C 1
ATOM 918 O O . ASP A 1 120 ? 5.214 9.670 -5.127 1.00 56.00 120 ASP A O 1
ATOM 922 N N . SER A 1 121 ? 4.701 8.951 -3.056 1.00 53.97 121 SER A N 1
ATOM 923 C CA . SER A 1 121 ? 4.241 7.581 -3.307 1.00 53.97 121 SER A CA 1
ATOM 924 C C . SER A 1 121 ? 5.332 6.504 -3.372 1.00 53.97 121 SER A C 1
ATOM 926 O O . SER A 1 121 ? 5.957 6.268 -4.394 1.00 53.97 121 SER A O 1
ATOM 928 N N . ASP A 1 122 ? 5.565 5.868 -2.220 1.00 60.25 122 ASP A N 1
ATOM 929 C CA . ASP A 1 122 ? 5.544 4.414 -1.929 1.00 60.25 122 ASP A CA 1
ATOM 930 C C . ASP A 1 122 ? 5.993 3.361 -2.975 1.00 60.25 122 ASP A C 1
ATOM 932 O O . ASP A 1 122 ? 5.739 2.169 -2.811 1.00 60.25 122 ASP A O 1
ATOM 936 N N . SER A 1 123 ? 6.652 3.753 -4.060 1.00 65.69 123 SER A N 1
ATOM 937 C CA . SER A 1 123 ? 7.051 2.890 -5.163 1.00 65.69 123 SER A CA 1
ATOM 938 C C . SER A 1 123 ? 8.569 2.854 -5.244 1.00 65.69 123 SER A C 1
ATOM 940 O O . SER A 1 123 ? 9.228 3.860 -5.486 1.00 65.69 123 SER A O 1
ATOM 942 N N . LEU A 1 124 ? 9.139 1.668 -5.032 1.00 79.19 124 LEU A N 1
ATOM 943 C CA . LEU A 1 124 ? 10.589 1.435 -4.989 1.00 79.19 124 LEU A CA 1
ATOM 944 C C . LEU A 1 124 ? 11.307 1.744 -6.320 1.00 79.19 124 LEU A C 1
ATOM 946 O O . LEU A 1 124 ? 12.537 1.797 -6.352 1.00 79.19 124 LEU A O 1
ATOM 950 N N . PHE A 1 125 ? 10.561 1.916 -7.417 1.00 87.06 125 PHE A N 1
ATOM 951 C CA . PHE A 1 125 ? 11.088 2.114 -8.765 1.00 87.06 125 PHE A CA 1
ATOM 952 C C . PHE A 1 125 ? 10.331 3.225 -9.494 1.00 87.06 125 PHE A C 1
ATOM 954 O O . PHE A 1 125 ? 9.133 3.397 -9.298 1.00 87.06 125 PHE A O 1
ATOM 961 N N . ALA A 1 126 ? 11.014 3.924 -10.398 1.00 89.62 126 ALA A N 1
ATOM 962 C CA . ALA A 1 126 ? 10.414 4.918 -11.283 1.00 89.62 126 ALA A CA 1
ATOM 963 C C . ALA A 1 126 ? 10.460 4.468 -12.752 1.00 89.62 126 ALA A C 1
ATOM 965 O O . ALA A 1 126 ? 11.401 3.801 -13.194 1.00 89.62 126 ALA A O 1
ATOM 966 N N . ILE A 1 127 ? 9.455 4.861 -13.543 1.00 90.81 127 ILE A N 1
ATOM 967 C CA . ILE A 1 127 ? 9.458 4.620 -14.994 1.00 90.81 127 ILE A CA 1
ATOM 968 C C . ILE A 1 127 ? 10.651 5.353 -15.618 1.00 90.81 127 ILE A C 1
ATOM 970 O O . ILE A 1 127 ? 10.904 6.522 -15.339 1.00 90.81 127 ILE A O 1
ATOM 974 N N . GLY A 1 128 ? 11.398 4.660 -16.475 1.00 90.62 128 GLY A N 1
ATOM 975 C CA . GLY A 1 128 ? 12.594 5.193 -17.120 1.00 90.62 128 GLY A CA 1
ATOM 976 C C . GLY A 1 128 ? 13.872 5.094 -16.285 1.00 90.62 128 GLY A C 1
ATOM 977 O O . GLY A 1 128 ? 14.931 5.430 -16.820 1.00 90.62 128 GLY A O 1
ATOM 978 N N . GLN A 1 129 ? 13.801 4.607 -15.042 1.00 91.50 129 GLN A N 1
ATOM 979 C CA . GLN A 1 129 ? 14.966 4.328 -14.205 1.00 91.50 129 GLN A CA 1
ATOM 980 C C . GLN A 1 129 ? 15.795 3.176 -14.786 1.00 91.50 129 GLN A C 1
ATOM 982 O O . GLN A 1 129 ? 15.247 2.171 -15.249 1.00 91.50 129 GLN A O 1
ATOM 987 N N . THR A 1 130 ? 17.119 3.318 -14.744 1.00 94.25 130 THR A N 1
ATOM 988 C CA . THR A 1 130 ? 18.065 2.270 -15.139 1.00 94.25 130 THR A CA 1
ATOM 989 C C . THR A 1 130 ? 18.394 1.382 -13.941 1.00 94.25 130 THR A C 1
ATOM 991 O O . THR A 1 130 ? 18.754 1.880 -12.875 1.00 94.25 130 THR A O 1
ATOM 994 N N . LEU A 1 131 ? 18.282 0.068 -14.112 1.00 92.56 131 LEU A N 1
ATOM 995 C CA . LEU A 1 131 ? 18.479 -0.951 -13.082 1.00 92.56 131 LEU A CA 1
ATOM 996 C C . LEU A 1 131 ? 19.456 -2.032 -13.567 1.00 92.56 131 LEU A C 1
ATOM 998 O O . LEU A 1 131 ? 19.722 -2.166 -14.761 1.00 92.56 131 LEU A O 1
ATOM 1002 N N . ARG A 1 132 ? 19.981 -2.832 -12.629 1.00 95.00 132 ARG A N 1
ATOM 1003 C CA . ARG A 1 132 ? 20.836 -3.991 -12.922 1.00 95.00 132 ARG A CA 1
ATOM 1004 C C . ARG A 1 132 ? 20.271 -5.251 -12.284 1.00 95.00 132 ARG A C 1
ATOM 1006 O O . ARG A 1 132 ? 20.062 -5.294 -11.070 1.00 95.00 132 ARG A O 1
ATOM 1013 N N . ILE A 1 133 ? 20.069 -6.290 -13.088 1.00 94.50 133 ILE A N 1
ATOM 1014 C CA . ILE A 1 133 ? 19.495 -7.557 -12.623 1.00 94.50 133 ILE A CA 1
ATOM 1015 C C . ILE A 1 133 ? 20.526 -8.296 -11.761 1.00 94.50 133 ILE A C 1
ATOM 1017 O O . ILE A 1 133 ? 21.668 -8.498 -12.173 1.00 94.50 133 ILE A O 1
ATOM 1021 N N . ARG A 1 134 ? 20.144 -8.713 -10.548 1.00 94.50 134 ARG A N 1
ATOM 1022 C CA . ARG A 1 134 ? 21.064 -9.356 -9.586 1.00 94.50 134 ARG A CA 1
ATOM 1023 C C . ARG A 1 134 ? 20.938 -10.878 -9.507 1.00 94.50 134 ARG A C 1
ATOM 1025 O O . ARG A 1 134 ? 21.860 -11.526 -9.013 1.00 94.50 134 ARG A O 1
ATOM 1032 N N . ILE A 1 135 ? 19.824 -11.442 -9.966 1.00 94.12 135 ILE A N 1
ATOM 1033 C CA . ILE A 1 135 ? 19.453 -12.848 -9.757 1.00 94.12 135 ILE A CA 1
ATOM 1034 C C . ILE A 1 135 ? 18.808 -13.396 -11.039 1.00 94.12 135 ILE A C 1
ATOM 1036 O O . ILE A 1 135 ? 18.150 -12.651 -11.762 1.00 94.12 135 ILE A O 1
ATOM 1040 N N . GLY A 1 136 ? 18.990 -14.691 -11.306 1.00 95.50 136 GLY A N 1
ATOM 1041 C CA . GLY A 1 136 ? 18.389 -15.397 -12.440 1.00 95.50 136 GLY A CA 1
ATOM 1042 C C . GLY A 1 136 ? 19.259 -15.418 -13.707 1.00 95.50 136 GLY A C 1
ATOM 1043 O O . GLY A 1 136 ? 20.395 -14.943 -13.682 1.00 95.50 136 GLY A O 1
ATOM 1044 N N . PRO A 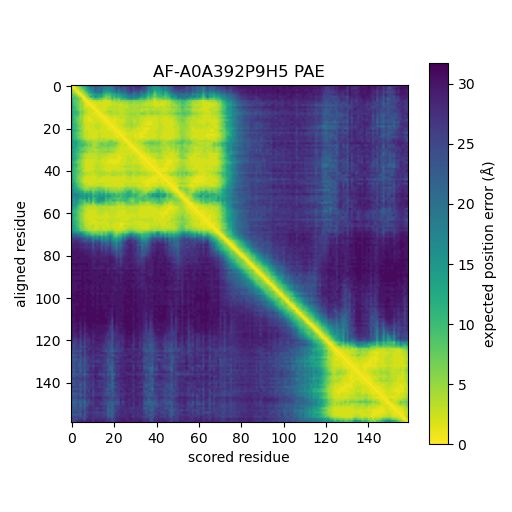1 137 ? 18.737 -15.966 -14.820 1.00 97.00 137 PRO A N 1
ATOM 1045 C CA . PRO A 1 137 ? 19.488 -16.151 -16.068 1.00 97.00 137 PRO A CA 1
ATOM 1046 C C . PRO A 1 137 ? 20.002 -14.847 -16.689 1.00 97.00 137 PRO A C 1
ATOM 1048 O O . PRO A 1 137 ? 21.048 -14.832 -17.325 1.00 97.00 137 PRO A O 1
ATOM 1051 N N . LEU A 1 138 ? 19.287 -13.742 -16.463 1.00 94.00 138 LEU A N 1
ATOM 1052 C CA . LEU A 1 138 ? 19.635 -12.407 -16.959 1.00 94.00 138 LEU A CA 1
ATOM 1053 C C . LEU A 1 138 ? 20.447 -11.592 -15.939 1.00 94.00 138 LEU A C 1
ATOM 1055 O O . LEU A 1 138 ? 20.478 -10.364 -15.998 1.00 94.00 138 LEU A O 1
ATOM 1059 N N . LYS A 1 139 ? 21.089 -12.242 -14.962 1.00 95.25 139 LYS A N 1
ATOM 1060 C CA . LYS A 1 139 ? 21.926 -11.555 -13.974 1.00 95.25 139 LYS A CA 1
ATOM 1061 C C . LYS A 1 139 ? 23.054 -10.779 -14.656 1.00 95.25 139 LYS A C 1
ATOM 1063 O O . LYS A 1 139 ? 23.748 -11.285 -15.527 1.00 95.25 139 LYS A O 1
ATOM 1068 N N . GLY A 1 140 ? 23.281 -9.560 -14.184 1.00 94.19 140 GLY A N 1
ATOM 1069 C CA . GLY A 1 140 ? 24.359 -8.683 -14.622 1.00 94.19 140 GLY A CA 1
ATOM 1070 C C . GLY A 1 140 ? 23.950 -7.695 -15.708 1.00 94.19 140 GLY A C 1
ATOM 1071 O O . GLY A 1 140 ? 24.605 -6.655 -15.796 1.00 94.19 140 GLY A O 1
ATOM 1072 N N . TYR A 1 141 ? 22.867 -7.968 -16.440 1.00 95.50 141 TYR A N 1
ATOM 1073 C CA . TYR A 1 141 ? 22.368 -7.103 -17.504 1.00 95.50 141 TYR 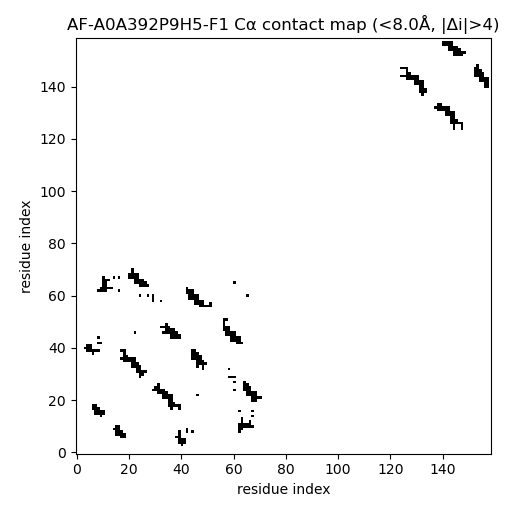A CA 1
ATOM 1074 C C . TYR A 1 141 ? 21.796 -5.795 -16.958 1.00 95.50 141 TYR A C 1
ATOM 1076 O O . TYR A 1 141 ? 21.177 -5.759 -15.884 1.00 95.50 141 TYR A O 1
ATOM 1084 N N . LEU A 1 142 ? 22.022 -4.729 -17.725 1.00 95.44 142 LEU A N 1
ATOM 1085 C CA . LEU A 1 142 ? 21.417 -3.426 -17.507 1.00 95.44 142 LEU A CA 1
ATOM 1086 C C . LEU A 1 142 ? 20.032 -3.404 -18.156 1.00 95.44 142 LEU A C 1
ATOM 1088 O O . LEU A 1 142 ? 19.814 -3.977 -19.225 1.00 95.44 142 LEU A O 1
ATOM 1092 N N . CYS A 1 143 ? 19.080 -2.754 -17.507 1.00 95.00 143 CYS A N 1
ATOM 1093 C CA . CYS A 1 143 ? 17.735 -2.626 -18.032 1.00 95.00 143 CYS A CA 1
ATOM 1094 C C . CYS A 1 143 ? 17.113 -1.291 -17.645 1.00 95.00 143 CYS A C 1
ATOM 1096 O O . CYS A 1 143 ? 17.561 -0.621 -16.716 1.00 95.00 143 CYS A O 1
ATOM 1098 N N . ARG A 1 144 ? 16.062 -0.903 -18.361 1.00 95.38 144 ARG A N 1
ATOM 1099 C CA . ARG A 1 144 ? 15.308 0.322 -18.119 1.00 95.38 144 ARG A CA 1
ATOM 1100 C C . ARG A 1 144 ? 13.854 -0.003 -17.831 1.00 95.38 144 ARG A C 1
ATOM 1102 O O . ARG A 1 144 ? 13.238 -0.767 -18.572 1.00 95.38 144 ARG A O 1
ATOM 1109 N N . VAL A 1 145 ? 13.300 0.579 -16.773 1.00 94.31 145 VAL A N 1
ATOM 1110 C CA . VAL A 1 145 ? 11.900 0.360 -16.392 1.00 94.31 145 VAL A CA 1
ATOM 1111 C C . VAL A 1 145 ? 10.974 0.948 -17.453 1.00 94.31 145 VAL A C 1
ATOM 1113 O O . VAL A 1 145 ? 11.036 2.142 -17.743 1.00 94.31 145 VAL A O 1
ATOM 1116 N N . THR A 1 146 ? 10.105 0.116 -18.022 1.00 95.00 146 THR A N 1
ATOM 1117 C CA . THR A 1 146 ? 9.095 0.522 -19.012 1.00 95.00 146 THR A CA 1
ATOM 1118 C C . THR A 1 146 ? 7.682 0.519 -18.445 1.00 95.00 146 THR A C 1
ATOM 1120 O O . THR A 1 146 ? 6.831 1.240 -18.955 1.00 95.00 146 THR A O 1
ATOM 1123 N N . GLY A 1 147 ? 7.425 -0.239 -17.378 1.00 91.25 147 GLY A N 1
ATOM 1124 C CA . GLY A 1 147 ? 6.123 -0.252 -16.718 1.00 91.25 147 GLY A CA 1
ATOM 1125 C C . GLY A 1 147 ? 6.191 -0.811 -15.305 1.00 91.25 147 GLY A C 1
ATOM 1126 O O . GLY A 1 147 ? 6.971 -1.719 -15.024 1.00 91.25 147 GLY A O 1
ATOM 1127 N N . ILE A 1 148 ? 5.355 -0.274 -14.420 1.00 91.88 148 ILE A N 1
ATOM 1128 C CA . ILE A 1 148 ? 5.252 -0.689 -13.019 1.00 91.88 148 ILE A CA 1
ATOM 1129 C C . ILE A 1 148 ? 3.817 -1.156 -12.773 1.00 91.88 148 ILE A C 1
ATOM 1131 O O . ILE A 1 148 ? 2.859 -0.450 -13.090 1.00 91.88 148 ILE A O 1
ATOM 1135 N N . ARG A 1 149 ? 3.668 -2.366 -12.236 1.00 88.19 149 ARG A N 1
ATOM 1136 C CA . ARG A 1 149 ? 2.400 -2.931 -11.752 1.00 88.19 149 ARG A CA 1
ATOM 1137 C C . ARG A 1 149 ? 2.462 -3.022 -10.225 1.00 88.19 149 ARG A C 1
ATOM 1139 O O . ARG A 1 149 ? 3.484 -2.715 -9.625 1.00 88.19 149 ARG A O 1
ATOM 1146 N N . ARG A 1 150 ? 1.371 -3.456 -9.581 1.00 84.06 150 ARG A N 1
ATOM 1147 C CA . ARG A 1 150 ? 1.294 -3.529 -8.106 1.00 84.06 150 ARG A CA 1
ATOM 1148 C C . ARG A 1 150 ? 2.410 -4.383 -7.481 1.00 84.06 150 ARG A C 1
ATOM 1150 O O . ARG A 1 150 ? 2.905 -4.022 -6.425 1.00 84.06 150 ARG A O 1
ATOM 1157 N N . SER A 1 151 ? 2.783 -5.492 -8.122 1.00 85.62 151 SER A N 1
ATOM 1158 C CA . SER A 1 151 ? 3.786 -6.454 -7.631 1.00 85.62 151 SER A CA 1
ATOM 1159 C C . SER A 1 151 ? 5.002 -6.619 -8.543 1.00 85.62 151 SER A C 1
ATOM 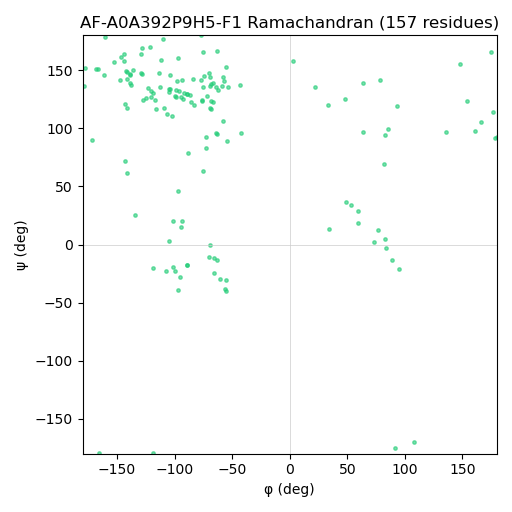1161 O O . SER A 1 151 ? 6.036 -7.095 -8.086 1.00 85.62 151 SER A O 1
ATOM 1163 N N . ASP A 1 152 ? 4.887 -6.243 -9.818 1.00 90.94 152 ASP A N 1
ATOM 1164 C CA . ASP A 1 152 ? 5.851 -6.606 -10.858 1.00 90.94 152 ASP A CA 1
ATOM 1165 C C . ASP A 1 152 ? 6.315 -5.385 -11.649 1.00 90.94 152 ASP A C 1
ATOM 1167 O O . ASP A 1 152 ? 5.543 -4.460 -11.916 1.00 90.94 152 ASP A O 1
ATOM 1171 N N . VAL A 1 153 ? 7.571 -5.420 -12.093 1.00 92.81 153 VAL A N 1
ATOM 1172 C CA . VAL A 1 153 ? 8.187 -4.362 -12.898 1.00 92.81 153 VAL A CA 1
ATOM 1173 C C . VAL A 1 153 ? 8.559 -4.921 -14.264 1.00 92.81 153 VAL A C 1
ATOM 1175 O O . VAL A 1 153 ? 9.282 -5.909 -14.376 1.00 92.81 153 VAL A O 1
ATOM 1178 N N . THR A 1 154 ? 8.064 -4.278 -15.318 1.00 94.44 154 THR A N 1
ATOM 1179 C CA . THR A 1 154 ? 8.444 -4.576 -16.701 1.00 94.44 154 THR A CA 1
ATOM 1180 C C . THR A 1 154 ? 9.654 -3.733 -17.072 1.00 94.44 154 THR A C 1
ATOM 1182 O O . THR A 1 154 ? 9.663 -2.514 -16.873 1.00 94.44 154 THR A O 1
ATOM 1185 N N . VAL A 1 155 ? 10.679 -4.387 -17.612 1.00 95.31 155 VAL A N 1
ATOM 1186 C CA . VAL A 1 155 ? 11.942 -3.750 -17.979 1.00 95.31 155 VAL A CA 1
ATOM 1187 C C . VAL A 1 155 ? 12.315 -4.079 -19.418 1.00 95.31 155 VAL A C 1
ATOM 1189 O O . VAL A 1 155 ? 12.048 -5.174 -19.910 1.00 95.31 155 VAL A O 1
ATOM 1192 N N . LYS A 1 156 ? 12.964 -3.131 -20.088 1.00 96.00 156 LYS A N 1
ATOM 1193 C CA . LYS A 1 156 ? 13.623 -3.327 -21.378 1.00 96.00 156 LYS A CA 1
ATOM 1194 C C . LYS A 1 156 ? 15.114 -3.531 -21.135 1.00 96.00 156 LYS A C 1
ATOM 1196 O O . LYS A 1 156 ? 15.723 -2.706 -20.461 1.00 96.00 156 LYS A O 1
ATOM 1201 N N . LEU A 1 157 ? 15.690 -4.610 -21.657 1.00 95.25 157 LEU A N 1
ATOM 1202 C CA . LEU A 1 157 ? 17.136 -4.832 -21.598 1.00 95.25 157 LEU A CA 1
ATOM 1203 C C . LEU A 1 157 ? 17.854 -3.810 -22.485 1.00 95.25 157 LEU A C 1
ATOM 1205 O O . LEU A 1 157 ? 17.389 -3.520 -23.590 1.00 95.25 157 LEU A O 1
ATOM 1209 N N . ASP A 1 158 ? 18.959 -3.274 -21.978 1.00 84.44 158 ASP A N 1
ATOM 1210 C CA . ASP A 1 158 ? 19.920 -2.531 -22.788 1.00 84.44 158 ASP A CA 1
ATOM 1211 C C . ASP A 1 158 ? 20.872 -3.568 -23.400 1.00 84.44 158 ASP A C 1
ATOM 1213 O O . ASP A 1 158 ? 21.396 -4.418 -22.671 1.00 84.44 158 ASP A O 1
ATOM 1217 N N . SER A 1 159 ? 20.966 -3.590 -24.732 1.00 69.00 159 SER A N 1
ATOM 1218 C CA . SER A 1 159 ? 21.734 -4.601 -25.477 1.00 69.00 159 SER A CA 1
ATOM 1219 C C . SER A 1 159 ? 23.219 -4.288 -25.514 1.00 69.00 159 SER A C 1
ATOM 1221 O O . SER A 1 159 ? 23.577 -3.093 -25.522 1.00 69.00 159 SER A O 1
#

Radius of gyration: 25.49 Å; Cα contacts (8 Å, |Δi|>4): 224; chains: 1; bounding box: 65×65×50 Å

pLDDT: mean 72.78, std 23.06, range [30.45, 97.0]

Nearest PDB structures (foldseek):
  5oho-assembly2_B  TM=8.952E-01  e=4.671E-06  Homo sapiens
  8uis-assembly1_Z  TM=6.129E-01  e=1.209E-07  Homo sapiens
  8p4f-assembly1_Z  TM=6.031E-01  e=8.631E-08  Homo sapiens
  7oky-assembly1_Z  TM=6.086E-01  e=1.514E-07  Homo sapiens
  8uhd-assembly1_Z  TM=5.981E-01  e=1.792E-07  Homo sapiens